Protein AF-A0A2E7LQY3-F1 (afdb_monomer)

Solvent-accessible surface area (backbone atoms only — not comparable to full-atom values): 4648 Å² total; per-residue (Å²): 129,86,57,65,67,60,56,51,50,52,52,47,48,48,67,75,22,84,88,36,40,40,56,28,28,78,84,60,43,91,83,56,77,50,74,87,36,52,44,78,36,46,55,66,53,43,52,62,44,95,65,46,56,74,78,62,67,96,54,52,73,68,53,46,50,50,47,65,80,40,47,66,64,56,36,76,105

Mean predicted aligned error: 4.88 Å

Structure (mmCIF, N/CA/C/O backbone):
data_AF-A0A2E7LQY3-F1
#
_entry.id   AF-A0A2E7LQY3-F1
#
loop_
_atom_site.group_PDB
_atom_site.id
_atom_site.type_symbol
_atom_site.label_atom_id
_atom_site.label_alt_id
_atom_site.label_comp_id
_atom_site.label_asym_id
_atom_site.label_entity_id
_atom_site.label_seq_id
_atom_site.pdbx_PDB_ins_code
_atom_site.Cartn_x
_atom_site.Cartn_y
_atom_site.Cartn_z
_atom_site.occupancy
_atom_site.B_iso_or_equiv
_atom_site.auth_seq_id
_atom_site.auth_comp_id
_atom_site.auth_asym_id
_atom_site.auth_atom_id
_atom_site.pdbx_PDB_model_num
ATOM 1 N N . MET A 1 1 ? -19.397 0.455 7.647 1.00 46.81 1 MET A N 1
ATOM 2 C CA . MET A 1 1 ? -18.479 1.142 8.584 1.00 46.81 1 MET A CA 1
ATOM 3 C C . MET A 1 1 ? -17.195 1.449 7.837 1.00 46.81 1 MET A C 1
ATOM 5 O O . MET A 1 1 ? -16.653 0.530 7.240 1.00 46.81 1 MET A O 1
ATOM 9 N N . LYS A 1 2 ? -16.730 2.704 7.805 1.00 55.38 2 LYS A N 1
ATOM 10 C CA . LYS A 1 2 ? -15.376 2.993 7.308 1.00 55.38 2 LYS A CA 1
ATOM 11 C C . LYS A 1 2 ? -14.390 2.397 8.312 1.00 55.38 2 LYS A C 1
ATOM 13 O O . LYS A 1 2 ? -14.505 2.681 9.497 1.00 55.38 2 LYS A O 1
ATOM 18 N N . ASN A 1 3 ? -13.498 1.530 7.849 1.00 80.50 3 ASN A N 1
ATOM 19 C CA . ASN A 1 3 ? -12.558 0.840 8.718 1.00 80.50 3 ASN A CA 1
ATOM 20 C C . ASN A 1 3 ? -11.404 1.797 9.071 1.00 80.50 3 ASN A C 1
ATOM 22 O O . ASN A 1 3 ? -10.593 2.138 8.209 1.00 80.50 3 ASN A O 1
ATOM 26 N N . GLU A 1 4 ? -11.392 2.308 10.304 1.00 86.38 4 GLU A N 1
ATOM 27 C CA . GLU A 1 4 ? -10.472 3.366 10.755 1.00 86.38 4 GLU A CA 1
ATOM 28 C C . GLU A 1 4 ? -9.000 2.963 10.603 1.00 86.38 4 GLU A C 1
ATOM 30 O O . GLU A 1 4 ? -8.179 3.777 10.176 1.00 86.38 4 GLU A O 1
ATOM 35 N N . THR A 1 5 ? -8.683 1.687 10.837 1.00 88.88 5 THR A N 1
ATOM 36 C CA . THR A 1 5 ? -7.339 1.128 10.649 1.00 88.88 5 THR A CA 1
ATOM 37 C C . THR A 1 5 ? -6.894 1.210 9.189 1.00 88.88 5 THR A C 1
ATOM 39 O O . THR A 1 5 ? -5.793 1.671 8.898 1.00 88.88 5 THR A O 1
ATOM 42 N N . MET A 1 6 ? -7.771 0.849 8.249 1.00 89.69 6 MET A N 1
ATOM 43 C CA . MET A 1 6 ? -7.482 0.922 6.812 1.00 89.69 6 MET A CA 1
ATOM 44 C C . MET A 1 6 ? -7.228 2.367 6.356 1.00 89.69 6 MET A C 1
ATOM 46 O O . MET A 1 6 ? -6.274 2.632 5.627 1.00 89.69 6 MET A O 1
ATOM 50 N N . LEU A 1 7 ? -8.046 3.322 6.816 1.00 88.75 7 LEU A N 1
ATOM 51 C CA . LEU A 1 7 ? -7.845 4.747 6.524 1.00 88.75 7 LEU A CA 1
ATOM 52 C C . LEU A 1 7 ? -6.525 5.270 7.098 1.00 88.75 7 LEU A C 1
ATOM 54 O O . LEU A 1 7 ? -5.831 6.037 6.431 1.00 88.75 7 LEU A O 1
ATOM 58 N N . SER A 1 8 ? -6.172 4.854 8.316 1.00 91.38 8 SER A N 1
ATOM 59 C CA . SER A 1 8 ? -4.891 5.192 8.941 1.00 91.38 8 SER A CA 1
ATOM 60 C C . SER A 1 8 ? -3.708 4.693 8.104 1.00 91.38 8 SER A C 1
ATOM 62 O O . SER A 1 8 ? -2.789 5.462 7.820 1.00 91.38 8 SER A O 1
ATOM 64 N N . ILE A 1 9 ? -3.774 3.449 7.624 1.00 92.62 9 ILE A N 1
ATOM 65 C CA . ILE A 1 9 ? -2.742 2.833 6.781 1.00 92.62 9 ILE A CA 1
ATOM 66 C C . ILE A 1 9 ? -2.612 3.559 5.435 1.00 92.62 9 ILE A C 1
ATOM 68 O O . ILE A 1 9 ? -1.505 3.943 5.058 1.00 92.62 9 ILE A O 1
ATOM 72 N N . PHE A 1 10 ? -3.724 3.855 4.747 1.00 89.75 10 PHE A N 1
ATOM 73 C CA . PHE A 1 10 ? -3.674 4.672 3.529 1.00 89.75 10 PHE A CA 1
ATOM 74 C C . PHE A 1 10 ? -3.016 6.027 3.794 1.00 89.75 10 PHE A C 1
ATOM 76 O O . PHE A 1 10 ? -2.126 6.435 3.051 1.00 89.75 10 PHE A O 1
ATOM 83 N N . ASN A 1 11 ? -3.403 6.712 4.871 1.00 89.31 11 ASN A N 1
ATOM 84 C CA . ASN A 1 11 ? -2.814 8.000 5.229 1.00 89.31 11 ASN A CA 1
ATOM 85 C C . ASN A 1 11 ? -1.308 7.902 5.505 1.00 89.31 11 ASN A C 1
ATOM 87 O O . ASN A 1 11 ? -0.585 8.842 5.178 1.00 89.31 11 ASN A O 1
ATOM 91 N N . LYS A 1 12 ? -0.825 6.796 6.086 1.00 91.19 12 LYS A N 1
ATOM 92 C CA . LYS A 1 12 ? 0.614 6.545 6.245 1.00 91.19 12 LYS A CA 1
ATOM 93 C C . LYS A 1 12 ? 1.303 6.424 4.891 1.00 91.19 12 LYS A C 1
ATOM 95 O O . LYS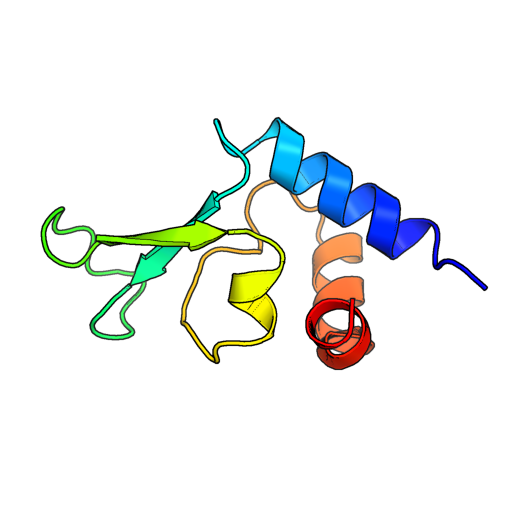 A 1 12 ? 2.226 7.189 4.632 1.00 91.19 12 LYS A O 1
ATOM 100 N N . TRP A 1 13 ? 0.811 5.576 3.991 1.00 90.75 13 TRP A N 1
ATOM 101 C CA . TRP A 1 13 ? 1.409 5.439 2.658 1.00 90.75 13 TRP A CA 1
ATOM 102 C C . TRP A 1 13 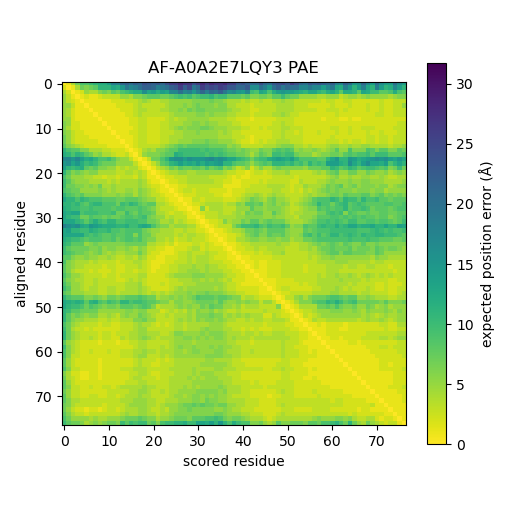? 1.416 6.754 1.870 1.00 90.75 13 TRP A C 1
ATOM 104 O O . TRP A 1 13 ? 2.421 7.093 1.252 1.00 90.75 13 TRP A O 1
ATOM 114 N N . TYR A 1 14 ? 0.340 7.545 1.938 1.00 87.81 14 TYR A N 1
ATOM 115 C CA . TYR A 1 14 ? 0.291 8.864 1.295 1.00 87.81 14 TYR A CA 1
ATOM 116 C C . TYR A 1 14 ? 1.265 9.887 1.904 1.00 87.81 14 TYR A C 1
ATOM 118 O O . TYR A 1 14 ? 1.641 10.835 1.216 1.00 87.81 14 TYR A O 1
ATOM 126 N N . LYS A 1 15 ? 1.673 9.726 3.171 1.00 85.25 15 LYS A N 1
ATOM 127 C CA . LYS A 1 15 ? 2.709 10.560 3.803 1.00 85.25 15 LYS A CA 1
ATOM 128 C C . LYS A 1 15 ? 4.118 10.120 3.413 1.00 85.25 15 LYS A C 1
ATOM 130 O O . LYS A 1 15 ? 4.951 10.978 3.137 1.00 85.25 15 LYS A O 1
ATOM 135 N N . GLU A 1 16 ? 4.369 8.814 3.386 1.00 79.62 16 GLU A N 1
ATOM 136 C CA . GLU A 1 16 ? 5.689 8.236 3.097 1.00 79.62 16 GLU A CA 1
ATOM 137 C C . GLU A 1 16 ? 6.050 8.310 1.606 1.00 79.62 16 GLU A C 1
ATOM 139 O O . GLU A 1 16 ? 7.207 8.521 1.238 1.00 79.62 16 GLU A O 1
ATOM 144 N N . HIS A 1 17 ? 5.063 8.194 0.716 1.00 76.00 17 HIS A N 1
ATOM 145 C CA . HIS A 1 17 ? 5.289 8.268 -0.720 1.00 76.00 17 HIS A CA 1
ATOM 146 C C . HIS A 1 17 ? 4.965 9.660 -1.250 1.00 76.00 17 HIS A C 1
ATOM 148 O O . HIS A 1 17 ? 3.800 10.035 -1.408 1.00 76.00 17 HIS A O 1
ATOM 154 N N . ARG A 1 18 ? 6.015 10.426 -1.585 1.00 61.03 18 ARG A N 1
ATOM 155 C CA . ARG A 1 18 ? 5.892 11.674 -2.354 1.00 61.03 18 ARG A CA 1
ATOM 156 C C . ARG A 1 18 ? 4.997 11.397 -3.565 1.00 61.03 18 ARG A C 1
ATOM 158 O O . ARG A 1 18 ? 5.349 10.593 -4.419 1.00 61.03 18 ARG A O 1
ATOM 165 N N . HIS A 1 19 ? 3.846 12.066 -3.615 1.00 70.94 19 HIS A N 1
ATOM 166 C CA . HIS A 1 19 ? 2.820 11.964 -4.664 1.00 70.94 19 HIS A CA 1
ATOM 167 C C . HIS A 1 19 ? 1.839 10.784 -4.574 1.00 70.94 19 HIS A C 1
ATOM 169 O O . HIS A 1 19 ? 1.016 10.645 -5.471 1.00 70.94 19 HIS A O 1
ATOM 175 N N . GLY A 1 20 ? 1.850 9.966 -3.518 1.00 80.31 20 GLY A N 1
ATOM 176 C CA . GLY A 1 20 ? 0.810 8.948 -3.313 1.00 80.31 20 GLY A CA 1
ATOM 177 C C . GLY A 1 20 ? 0.870 7.760 -4.278 1.00 80.31 20 GLY A C 1
ATOM 178 O O . GLY A 1 20 ? -0.170 7.209 -4.649 1.00 80.31 20 GLY A O 1
ATOM 179 N N . HIS A 1 21 ? 2.079 7.387 -4.696 1.00 87.69 21 HIS A N 1
ATOM 180 C CA . HIS A 1 21 ? 2.338 6.259 -5.586 1.00 87.69 21 HIS A CA 1
ATOM 181 C C . HIS A 1 21 ? 3.218 5.218 -4.897 1.00 87.69 21 HIS A C 1
ATOM 183 O O . HIS A 1 21 ? 4.175 5.580 -4.218 1.00 87.69 21 HIS A O 1
ATOM 189 N N . PHE A 1 22 ? 2.945 3.938 -5.133 1.00 89.06 22 PHE A N 1
ATOM 190 C CA . PHE A 1 22 ? 3.907 2.878 -4.860 1.00 89.06 22 PHE A CA 1
ATOM 191 C C . PHE A 1 22 ? 4.850 2.677 -6.040 1.00 89.06 22 PHE A C 1
ATOM 193 O O . PHE A 1 22 ? 4.480 2.858 -7.205 1.00 89.06 22 PHE A O 1
ATOM 200 N N . THR A 1 23 ? 6.052 2.222 -5.712 1.00 86.94 23 THR A N 1
ATOM 201 C CA . THR A 1 23 ? 6.993 1.631 -6.659 1.00 86.94 23 THR A CA 1
ATOM 202 C C . THR A 1 23 ? 6.571 0.186 -6.919 1.00 86.94 23 THR A C 1
ATOM 204 O O . THR A 1 23 ? 6.484 -0.603 -5.977 1.00 86.94 23 THR A O 1
ATOM 207 N N . TYR A 1 24 ? 6.313 -0.168 -8.177 1.00 88.31 24 TYR A N 1
ATOM 208 C CA . TYR A 1 24 ? 6.105 -1.555 -8.595 1.00 88.31 24 TYR A CA 1
ATOM 209 C C . TYR A 1 24 ? 7.234 -2.024 -9.515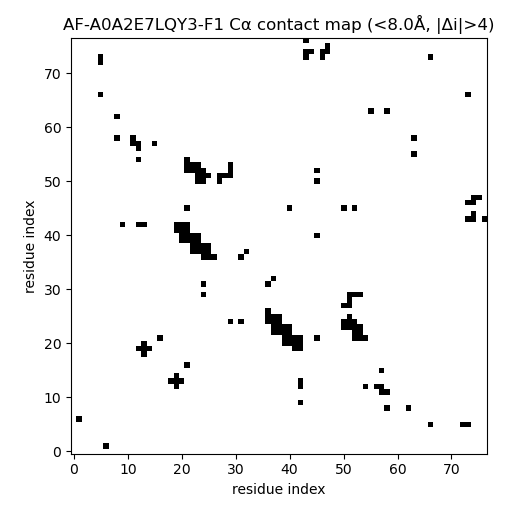 1.00 88.31 24 TYR A C 1
ATOM 211 O O . TYR A 1 24 ? 7.883 -1.217 -10.186 1.00 88.31 24 TYR A O 1
ATOM 219 N N . TYR A 1 25 ? 7.437 -3.336 -9.556 1.00 87.69 25 TYR A N 1
ATOM 220 C CA . TYR A 1 25 ? 8.520 -3.980 -10.294 1.00 87.69 25 TYR A CA 1
ATOM 221 C C . TYR A 1 25 ? 7.932 -4.692 -11.511 1.00 87.69 25 TYR A C 1
ATOM 223 O O . TYR A 1 25 ? 7.075 -5.566 -11.368 1.00 87.69 25 TYR A O 1
ATOM 231 N N . LYS A 1 26 ? 8.329 -4.269 -12.719 1.00 86.06 26 LYS A N 1
ATOM 232 C CA . LYS A 1 26 ? 7.720 -4.720 -13.987 1.00 86.06 26 LYS A CA 1
ATOM 233 C C . LYS A 1 26 ? 7.955 -6.202 -14.262 1.00 86.06 26 LYS A C 1
ATOM 235 O O . LYS A 1 26 ? 7.099 -6.842 -14.867 1.00 86.06 26 LYS A O 1
ATOM 240 N N . ASP A 1 27 ? 9.093 -6.731 -13.834 1.00 87.38 27 ASP A N 1
ATOM 241 C CA . ASP A 1 27 ? 9.455 -8.147 -13.940 1.00 87.38 27 ASP A CA 1
ATOM 242 C C . ASP A 1 27 ? 8.940 -9.012 -12.776 1.00 87.38 27 ASP A C 1
ATOM 244 O O . ASP A 1 27 ? 9.055 -10.236 -12.822 1.00 87.38 27 ASP A O 1
ATOM 248 N N . GLY A 1 28 ? 8.354 -8.391 -11.749 1.00 81.94 28 GLY A N 1
ATOM 249 C CA . GLY A 1 28 ? 7.898 -9.068 -10.541 1.00 81.94 28 GLY A CA 1
ATOM 250 C C . GLY A 1 28 ? 9.001 -9.414 -9.534 1.00 81.94 28 GLY A C 1
ATOM 251 O O . GLY A 1 28 ? 8.711 -10.079 -8.540 1.00 81.94 28 GLY A O 1
ATOM 252 N N . ASP A 1 29 ? 10.240 -8.964 -9.739 1.00 81.69 29 ASP A N 1
ATOM 253 C CA . ASP A 1 29 ? 11.343 -9.173 -8.803 1.00 81.69 29 ASP A CA 1
ATOM 254 C C . ASP A 1 29 ? 11.660 -7.890 -8.020 1.00 81.69 29 ASP A C 1
ATOM 256 O O . ASP A 1 29 ? 12.269 -6.950 -8.528 1.00 81.69 29 ASP A O 1
ATOM 260 N N . LEU A 1 30 ? 11.301 -7.887 -6.730 1.00 80.62 30 LEU A N 1
ATOM 261 C CA . LEU A 1 30 ? 11.603 -6.805 -5.778 1.00 80.62 30 LEU A CA 1
ATOM 262 C C . LEU A 1 30 ? 13.109 -6.537 -5.616 1.00 80.62 30 LEU A C 1
ATOM 264 O O . LEU A 1 30 ? 13.489 -5.489 -5.098 1.00 80.62 30 LEU A O 1
ATOM 268 N N . ARG A 1 31 ? 13.967 -7.489 -5.999 1.00 83.12 31 ARG A N 1
ATOM 269 C CA . ARG A 1 31 ? 15.428 -7.371 -5.897 1.00 83.12 31 ARG A CA 1
ATOM 270 C C . ARG A 1 31 ? 16.053 -6.695 -7.111 1.00 83.12 31 ARG A C 1
ATOM 272 O O . ARG A 1 31 ? 17.209 -6.295 -7.024 1.00 83.12 31 ARG A O 1
ATOM 279 N N . ASN A 1 32 ? 15.324 -6.586 -8.221 1.00 81.81 32 ASN A N 1
ATOM 280 C CA . ASN A 1 32 ? 15.803 -5.921 -9.422 1.00 81.81 32 ASN A CA 1
ATOM 281 C C . ASN A 1 32 ? 15.485 -4.422 -9.352 1.00 81.81 32 ASN A C 1
ATOM 283 O O . ASN A 1 32 ? 14.422 -3.965 -9.780 1.00 81.81 32 ASN A O 1
ATOM 287 N N . ASP A 1 33 ? 16.429 -3.664 -8.801 1.00 76.19 33 ASP A N 1
ATOM 288 C CA . ASP A 1 33 ? 16.352 -2.218 -8.598 1.00 76.19 33 ASP A CA 1
ATOM 289 C C . ASP A 1 33 ? 16.810 -1.393 -9.815 1.00 76.19 33 ASP A C 1
ATOM 291 O O . ASP A 1 33 ? 16.979 -0.175 -9.709 1.00 76.19 33 ASP A O 1
ATOM 295 N N . ASP A 1 34 ? 16.957 -2.015 -10.996 1.00 87.31 34 ASP A N 1
ATOM 296 C CA . ASP A 1 34 ? 17.205 -1.272 -12.229 1.00 87.31 34 ASP A CA 1
ATOM 297 C C . ASP A 1 34 ? 16.081 -0.240 -12.435 1.00 87.31 34 ASP A C 1
ATOM 299 O O . ASP A 1 34 ? 14.897 -0.570 -12.529 1.00 87.31 34 ASP A O 1
ATOM 303 N N . HIS A 1 35 ? 16.453 1.036 -12.559 1.00 83.25 35 HIS A N 1
ATOM 304 C CA . HIS A 1 35 ? 15.547 2.144 -12.874 1.00 83.25 35 HIS A CA 1
ATOM 305 C C . HIS A 1 35 ? 14.598 1.867 -14.054 1.00 83.25 35 HIS A C 1
ATOM 307 O O . HIS A 1 35 ? 13.494 2.410 -14.096 1.00 83.25 35 HIS A O 1
ATOM 313 N N . LYS A 1 36 ? 14.993 1.022 -15.014 1.00 87.69 36 LYS A N 1
ATOM 314 C CA . LYS A 1 36 ? 14.133 0.607 -16.134 1.00 87.69 36 LYS A CA 1
ATOM 315 C C . LYS A 1 36 ? 13.044 -0.378 -15.713 1.00 87.69 36 LYS A C 1
ATOM 317 O O . LYS A 1 36 ? 11.971 -0.381 -16.327 1.00 87.69 36 LYS A O 1
ATOM 322 N N . ASN A 1 37 ? 13.304 -1.187 -14.691 1.00 85.62 37 ASN A N 1
ATOM 323 C CA . ASN A 1 37 ? 12.375 -2.155 -14.116 1.00 85.62 37 ASN A CA 1
ATOM 324 C C . ASN A 1 37 ? 11.363 -1.511 -13.154 1.00 85.62 37 ASN A C 1
ATOM 326 O O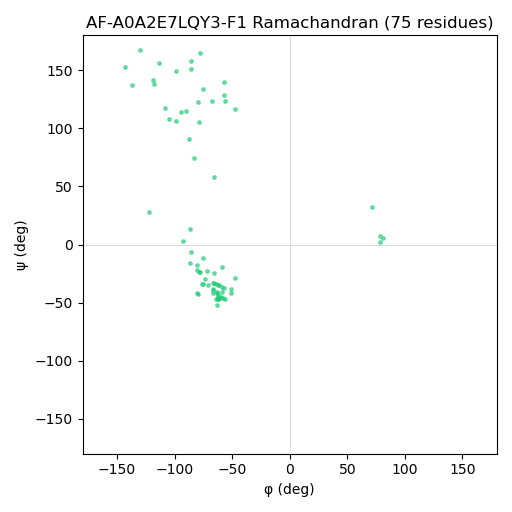 . ASN A 1 37 ? 10.264 -2.028 -12.961 1.00 85.62 37 ASN A O 1
ATOM 330 N N . ILE A 1 38 ? 11.696 -0.340 -12.616 1.00 87.00 38 ILE A N 1
ATOM 331 C CA . ILE A 1 38 ? 10.828 0.414 -11.718 1.00 87.00 38 ILE A CA 1
ATOM 332 C C . ILE A 1 38 ? 9.688 1.096 -12.493 1.00 87.00 38 ILE A C 1
ATOM 334 O O . ILE A 1 38 ? 9.874 1.719 -13.545 1.00 87.00 38 ILE A O 1
ATOM 338 N N . GLY A 1 39 ? 8.473 0.972 -11.966 1.00 86.69 39 GLY A N 1
ATOM 339 C CA . GLY A 1 39 ? 7.305 1.743 -12.368 1.00 86.69 39 GLY A CA 1
ATOM 340 C C . GLY A 1 39 ? 6.590 2.349 -11.163 1.00 86.69 39 GLY A C 1
ATO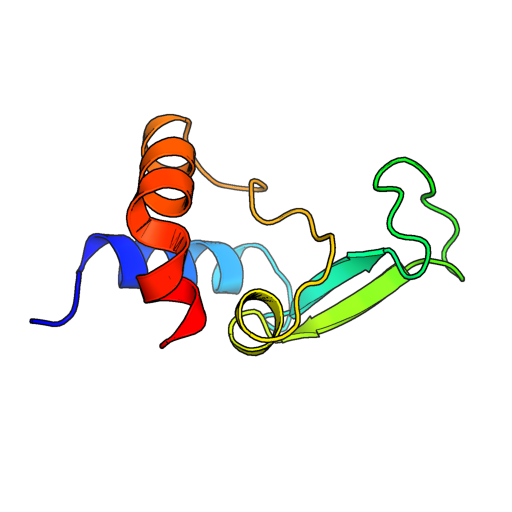M 341 O O . GLY A 1 39 ? 6.842 1.977 -10.020 1.00 86.69 39 GLY A O 1
ATOM 342 N N . PHE A 1 40 ? 5.674 3.278 -11.429 1.00 88.12 40 PHE A N 1
ATOM 343 C CA . PHE A 1 40 ? 4.866 3.931 -10.401 1.00 88.12 40 PHE A CA 1
ATOM 344 C C . PHE A 1 40 ? 3.390 3.632 -10.627 1.00 88.12 40 PHE A C 1
ATOM 346 O O . PHE A 1 40 ? 2.909 3.656 -11.762 1.00 88.12 40 PHE A O 1
ATOM 353 N N . VAL A 1 41 ? 2.675 3.352 -9.546 1.00 88.25 41 VAL A N 1
ATOM 354 C CA . VAL A 1 41 ? 1.231 3.116 -9.558 1.00 88.25 41 VAL A CA 1
ATOM 355 C C . VAL A 1 41 ? 0.608 3.848 -8.380 1.00 88.25 41 VAL A C 1
ATOM 357 O O . VAL A 1 41 ? 1.169 3.848 -7.288 1.00 88.25 41 VAL A O 1
ATOM 360 N N . GLU A 1 42 ? -0.533 4.501 -8.587 1.00 88.75 42 GLU A N 1
ATOM 361 C CA . GLU A 1 42 ? -1.256 5.130 -7.482 1.00 88.75 42 GLU A CA 1
ATOM 362 C C . GLU A 1 42 ? -1.584 4.099 -6.399 1.00 88.75 42 GLU A C 1
ATOM 364 O O . GLU A 1 42 ? -1.991 2.978 -6.707 1.00 88.75 42 GLU A O 1
ATOM 369 N N . ILE A 1 43 ? -1.456 4.489 -5.128 1.00 87.69 43 ILE A N 1
ATOM 370 C CA . ILE A 1 43 ? -1.634 3.591 -3.976 1.00 87.69 43 ILE A CA 1
ATOM 371 C C . ILE A 1 43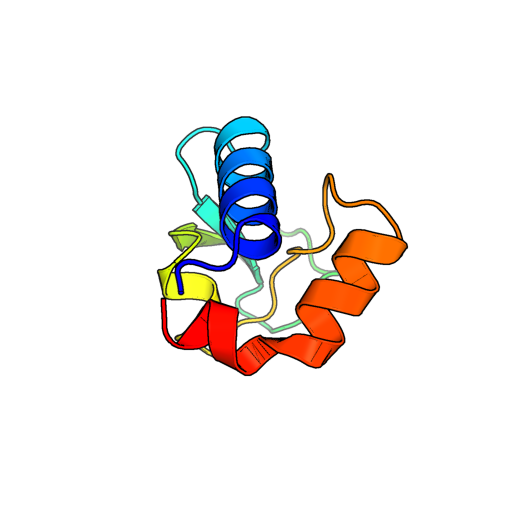 ? -2.953 2.801 -4.045 1.00 87.69 43 ILE A C 1
ATOM 373 O O . ILE A 1 43 ? -2.961 1.603 -3.785 1.00 87.69 43 ILE A O 1
ATOM 377 N N . ARG A 1 44 ? -4.063 3.438 -4.442 1.00 84.56 44 ARG A N 1
ATOM 378 C CA . ARG A 1 44 ? -5.376 2.773 -4.572 1.00 84.56 44 ARG A CA 1
ATOM 379 C C . ARG A 1 44 ? -5.451 1.808 -5.752 1.00 84.56 44 ARG A C 1
ATOM 381 O O . ARG A 1 44 ? -6.109 0.779 -5.678 1.00 84.56 44 ARG A O 1
ATOM 388 N N . GLU A 1 45 ? -4.775 2.136 -6.845 1.00 87.56 45 GLU A N 1
ATOM 389 C CA . GLU A 1 45 ? -4.768 1.305 -8.048 1.00 87.56 45 GLU A CA 1
ATOM 390 C C . GLU A 1 45 ? -3.824 0.106 -7.907 1.00 87.56 45 G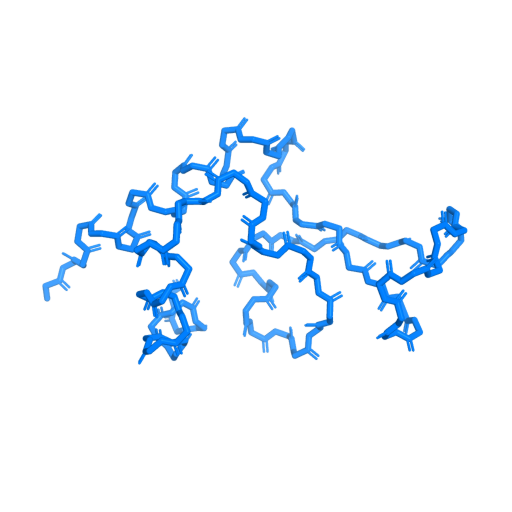LU A C 1
ATOM 392 O O . GLU A 1 45 ? -4.029 -0.919 -8.557 1.00 87.56 45 GLU A O 1
ATOM 397 N N . ALA A 1 46 ? -2.824 0.206 -7.030 1.00 88.25 46 ALA A N 1
ATOM 398 C CA . ALA A 1 46 ? -1.853 -0.849 -6.772 1.00 88.25 46 ALA A CA 1
ATOM 399 C C . ALA A 1 46 ? -2.477 -2.113 -6.171 1.00 88.25 46 ALA A C 1
ATOM 401 O O . ALA A 1 46 ? -2.040 -3.207 -6.489 1.00 88.25 46 ALA A O 1
ATOM 402 N N . PHE A 1 47 ? -3.518 -1.993 -5.343 1.00 86.31 47 PHE A N 1
ATOM 403 C CA . PHE A 1 47 ? -4.201 -3.167 -4.786 1.00 86.31 47 PHE A CA 1
ATOM 404 C C . PHE A 1 47 ? -5.155 -3.831 -5.788 1.00 86.31 47 PHE A C 1
ATOM 406 O O . PHE A 1 47 ? -5.433 -5.025 -5.678 1.00 86.31 47 PHE A O 1
ATOM 413 N N . LYS A 1 48 ? -5.639 -3.079 -6.785 1.00 88.00 48 LYS A N 1
ATOM 414 C CA . LYS A 1 48 ? -6.539 -3.577 -7.843 1.00 88.00 48 LYS A CA 1
ATOM 415 C C . LYS A 1 48 ? -5.787 -4.314 -8.937 1.00 88.00 48 LYS A C 1
ATOM 417 O O . LYS A 1 48 ? -6.247 -5.331 -9.454 1.00 88.00 48 LYS A O 1
ATOM 422 N N . LYS A 1 49 ? -4.638 -3.771 -9.323 1.00 78.81 49 LYS A N 1
ATOM 423 C CA . LYS A 1 49 ? -3.753 -4.355 -10.324 1.00 78.81 49 LYS A CA 1
ATOM 424 C C . LYS A 1 49 ? -2.794 -5.246 -9.562 1.00 78.81 49 LYS A C 1
ATOM 426 O O . LYS A 1 49 ? -2.057 -4.729 -8.748 1.00 78.81 49 LYS A O 1
ATOM 431 N N . ASN A 1 50 ? -2.833 -6.557 -9.781 1.00 71.94 50 ASN A N 1
ATOM 432 C CA . ASN A 1 50 ? -2.067 -7.568 -9.038 1.00 71.94 50 ASN A CA 1
ATOM 433 C C . ASN A 1 50 ? -0.537 -7.452 -9.264 1.00 71.94 50 ASN A C 1
ATOM 435 O O . ASN A 1 50 ? 0.101 -8.356 -9.798 1.00 71.94 50 ASN A O 1
ATOM 439 N N . PHE A 1 51 ? 0.030 -6.290 -8.950 1.00 81.44 51 PHE A N 1
ATOM 440 C CA . PHE A 1 51 ? 1.423 -5.924 -9.105 1.00 81.44 51 PHE A CA 1
ATOM 441 C C . PHE A 1 51 ? 2.218 -6.369 -7.886 1.00 81.44 51 PHE A C 1
ATOM 443 O O . PHE A 1 51 ? 1.689 -6.515 -6.785 1.00 81.44 51 PHE A O 1
ATOM 450 N N . ILE A 1 52 ? 3.523 -6.512 -8.080 1.00 83.50 52 ILE A N 1
ATOM 451 C CA . ILE A 1 52 ? 4.470 -6.685 -6.987 1.00 83.50 52 ILE A CA 1
ATOM 452 C C . ILE A 1 52 ? 5.025 -5.301 -6.642 1.00 83.50 52 ILE A C 1
ATOM 454 O O . ILE A 1 52 ? 5.685 -4.665 -7.466 1.00 83.50 52 ILE A O 1
ATOM 458 N N . PHE A 1 53 ? 4.705 -4.820 -5.440 1.00 85.69 53 PHE A N 1
ATOM 459 C CA . PHE A 1 53 ? 5.093 -3.510 -4.913 1.00 85.69 53 PHE A CA 1
ATOM 460 C C . PHE A 1 53 ? 5.397 -3.596 -3.414 1.00 85.69 53 PHE A C 1
ATOM 462 O O . PHE A 1 53 ? 4.860 -4.457 -2.710 1.00 85.69 53 PHE A O 1
ATOM 469 N N . ASP A 1 54 ? 6.259 -2.706 -2.921 1.00 84.38 54 ASP A N 1
ATOM 470 C CA . ASP A 1 54 ? 6.655 -2.675 -1.508 1.00 84.38 54 ASP A CA 1
ATOM 471 C C . ASP A 1 54 ? 5.639 -1.909 -0.644 1.00 84.38 54 ASP A C 1
ATOM 473 O O . ASP A 1 54 ? 5.858 -0.779 -0.214 1.00 84.38 54 ASP A O 1
ATOM 477 N N . TRP A 1 55 ? 4.490 -2.534 -0.390 1.00 89.00 55 TRP A N 1
ATOM 478 C CA . TRP A 1 55 ? 3.433 -1.972 0.459 1.00 89.00 55 TRP A CA 1
ATOM 479 C C . TRP A 1 55 ? 3.744 -2.027 1.958 1.00 89.00 55 TRP A C 1
ATOM 481 O O . TRP A 1 55 ? 3.030 -1.426 2.761 1.00 89.00 55 TRP A O 1
ATOM 491 N N . LYS A 1 56 ? 4.780 -2.766 2.367 1.00 90.69 56 LYS A N 1
ATOM 492 C CA . LYS A 1 56 ? 5.133 -2.942 3.784 1.00 90.69 56 LYS A CA 1
ATOM 493 C C . LYS A 1 56 ? 5.919 -1.754 4.330 1.00 90.69 56 LYS A C 1
ATOM 495 O O . LYS A 1 56 ? 5.999 -1.586 5.547 1.00 90.69 56 LYS A O 1
ATOM 500 N N . PHE A 1 57 ? 6.492 -0.937 3.449 1.00 86.75 57 PHE A N 1
ATOM 501 C CA . PHE A 1 57 ? 7.277 0.225 3.832 1.00 86.75 57 PHE A CA 1
ATOM 502 C C . PHE A 1 57 ? 6.472 1.193 4.717 1.00 86.75 57 PHE A C 1
ATOM 504 O O . PHE A 1 57 ? 5.355 1.590 4.385 1.00 86.75 57 PHE A O 1
ATOM 511 N N . GLY A 1 58 ? 7.049 1.568 5.863 1.00 85.31 58 GLY A N 1
ATOM 512 C CA . GLY A 1 58 ? 6.433 2.494 6.821 1.00 85.31 58 GLY A CA 1
ATOM 513 C C . GLY A 1 58 ? 5.346 1.895 7.729 1.00 85.31 58 GLY A C 1
ATOM 514 O O . GLY A 1 58 ? 4.775 2.627 8.541 1.00 85.31 58 GLY A O 1
ATOM 515 N N . LEU A 1 59 ? 5.063 0.590 7.634 1.00 91.69 59 LEU A N 1
ATOM 516 C CA . LEU A 1 59 ? 4.080 -0.097 8.479 1.00 91.69 59 LEU A CA 1
ATOM 517 C C . LEU A 1 59 ? 4.724 -0.855 9.646 1.00 91.69 59 LEU A C 1
ATOM 519 O O . LEU A 1 59 ? 5.841 -1.364 9.545 1.00 91.69 59 LEU A O 1
ATOM 523 N N . THR A 1 60 ? 3.996 -0.962 10.758 1.00 94.19 60 THR A N 1
ATOM 524 C CA . THR A 1 60 ? 4.365 -1.852 11.871 1.00 94.19 60 THR A CA 1
ATOM 525 C C . THR A 1 60 ? 4.015 -3.308 11.551 1.00 94.19 60 THR A C 1
ATOM 527 O O . THR A 1 60 ? 3.212 -3.588 10.662 1.00 94.19 60 THR A O 1
ATOM 530 N N . SER A 1 61 ? 4.561 -4.265 12.309 1.00 94.81 61 SER A N 1
ATOM 531 C CA . SER A 1 61 ? 4.221 -5.688 12.148 1.00 94.81 61 SER A CA 1
ATOM 532 C C . SER A 1 61 ? 2.720 -5.967 12.296 1.00 94.81 61 SER A C 1
ATOM 534 O O . SER A 1 61 ? 2.178 -6.790 11.567 1.00 94.81 61 SER A O 1
ATOM 536 N N . GLU A 1 62 ? 2.040 -5.266 13.206 1.00 94.81 62 GLU A N 1
ATOM 537 C CA . GLU A 1 62 ? 0.590 -5.387 13.411 1.00 94.81 62 GLU A CA 1
ATOM 538 C C . GLU A 1 62 ? -0.195 -4.875 12.200 1.00 94.81 62 GLU A C 1
ATOM 540 O O . GLU A 1 62 ? -1.141 -5.519 11.753 1.00 94.81 62 GLU A O 1
ATOM 545 N N . GLU A 1 63 ? 0.228 -3.747 11.623 1.00 94.19 63 GLU A N 1
ATOM 546 C CA . GLU A 1 63 ? -0.376 -3.189 10.412 1.00 94.19 63 GLU A CA 1
ATOM 547 C C . GLU A 1 63 ? -0.131 -4.087 9.198 1.00 94.19 63 GLU A C 1
ATOM 549 O O . GLU A 1 63 ? -1.036 -4.282 8.391 1.00 94.19 63 GLU A O 1
ATOM 554 N N . ILE A 1 64 ? 1.058 -4.689 9.087 1.00 94.31 64 ILE A N 1
ATOM 555 C CA . ILE A 1 64 ? 1.374 -5.653 8.027 1.00 94.31 64 ILE A CA 1
ATOM 556 C C . ILE A 1 64 ? 0.463 -6.878 8.120 1.00 94.31 64 ILE A C 1
ATOM 558 O O . ILE A 1 64 ? -0.097 -7.297 7.102 1.00 94.31 64 ILE A O 1
ATOM 562 N N . SER A 1 65 ? 0.285 -7.439 9.319 1.00 95.31 65 SER A N 1
ATOM 563 C CA . SER A 1 65 ? -0.655 -8.545 9.532 1.00 95.31 65 SER A CA 1
ATOM 564 C C . SER A 1 65 ? -2.076 -8.122 9.176 1.00 95.31 65 SER A C 1
ATOM 566 O O . SER A 1 65 ? -2.741 -8.802 8.404 1.00 95.31 65 SER A O 1
ATOM 568 N N . TYR A 1 66 ? -2.504 -6.941 9.625 1.00 94.12 66 TYR A N 1
ATOM 569 C CA . TYR A 1 66 ? -3.829 -6.416 9.322 1.00 94.12 66 TYR A CA 1
ATOM 570 C C . TYR A 1 66 ? -4.087 -6.277 7.811 1.00 94.12 66 TYR A C 1
ATOM 572 O O . TYR A 1 66 ? -5.142 -6.696 7.336 1.00 94.12 66 TYR A O 1
ATOM 580 N N . VAL A 1 67 ? -3.140 -5.722 7.042 1.00 93.06 67 VAL A N 1
ATOM 581 C CA . VAL A 1 67 ? -3.249 -5.620 5.573 1.00 93.06 67 VAL A CA 1
ATOM 582 C C . VAL A 1 67 ? -3.300 -7.002 4.930 1.00 93.06 67 VAL A C 1
ATOM 584 O O . VAL A 1 67 ? -4.098 -7.216 4.022 1.00 93.06 67 VAL A O 1
ATOM 587 N N . THR A 1 68 ? -2.482 -7.941 5.409 1.00 92.69 68 THR A N 1
ATOM 588 C CA . THR A 1 68 ? -2.440 -9.317 4.890 1.00 92.69 68 THR A CA 1
ATOM 589 C C . THR A 1 68 ? -3.777 -10.028 5.102 1.00 92.69 68 THR A C 1
ATOM 591 O O . THR A 1 68 ? -4.327 -10.592 4.159 1.00 92.69 68 THR A O 1
ATOM 594 N N . ASP A 1 69 ? -4.335 -9.935 6.310 1.00 94.88 69 ASP A N 1
ATOM 595 C CA . ASP A 1 69 ? -5.587 -10.595 6.693 1.00 94.88 69 ASP A CA 1
ATOM 596 C C . ASP A 1 69 ? -6.818 -9.954 6.032 1.00 94.88 69 ASP A C 1
ATOM 598 O O . ASP A 1 69 ? -7.859 -10.592 5.894 1.00 94.88 69 ASP A O 1
ATOM 602 N N . ASN A 1 70 ? -6.708 -8.688 5.616 1.00 92.50 70 ASN A N 1
ATOM 603 C CA . ASN A 1 70 ? -7.812 -7.897 5.073 1.00 92.50 70 ASN A CA 1
ATOM 604 C C . ASN A 1 70 ? -7.523 -7.373 3.659 1.00 92.50 70 ASN A C 1
ATOM 606 O O . ASN A 1 70 ? -8.049 -6.326 3.279 1.00 92.50 70 ASN A O 1
ATOM 610 N N . TRP A 1 71 ? -6.698 -8.079 2.877 1.00 89.31 71 TRP A N 1
ATOM 611 C CA . TRP A 1 71 ? -6.221 -7.623 1.562 1.00 89.31 71 TRP A CA 1
ATOM 612 C C . TRP A 1 71 ? -7.353 -7.165 0.633 1.00 89.31 71 TRP A C 1
ATOM 614 O O . TRP A 1 71 ? -7.238 -6.156 -0.064 1.00 89.31 71 TRP A O 1
ATOM 624 N N . GLU A 1 72 ? -8.486 -7.868 0.669 1.00 88.50 72 GLU A N 1
ATOM 625 C CA . GLU A 1 72 ? -9.660 -7.549 -0.146 1.00 88.50 72 GLU A CA 1
ATOM 626 C C . GLU A 1 72 ? -10.244 -6.167 0.164 1.00 88.50 72 GLU A C 1
ATOM 628 O O . GLU A 1 72 ? -10.654 -5.461 -0.751 1.00 88.50 72 GLU A O 1
ATOM 633 N N . TYR A 1 73 ? -10.201 -5.715 1.422 1.00 88.50 73 TYR A N 1
ATOM 634 C CA . TYR A 1 73 ? -10.689 -4.381 1.786 1.00 88.50 73 TYR A CA 1
ATOM 635 C C . TYR A 1 73 ? -9.841 -3.269 1.172 1.00 88.50 73 TYR A C 1
ATOM 637 O O . TYR A 1 73 ? -10.374 -2.217 0.831 1.00 88.50 73 TYR A O 1
ATOM 645 N N . PHE A 1 74 ? -8.537 -3.497 1.009 1.00 88.31 74 PHE A N 1
ATOM 646 C CA . PHE A 1 74 ? -7.644 -2.540 0.357 1.00 88.31 74 PHE A CA 1
ATOM 647 C C . PHE A 1 74 ? -7.817 -2.543 -1.163 1.00 88.31 74 PHE A C 1
ATOM 649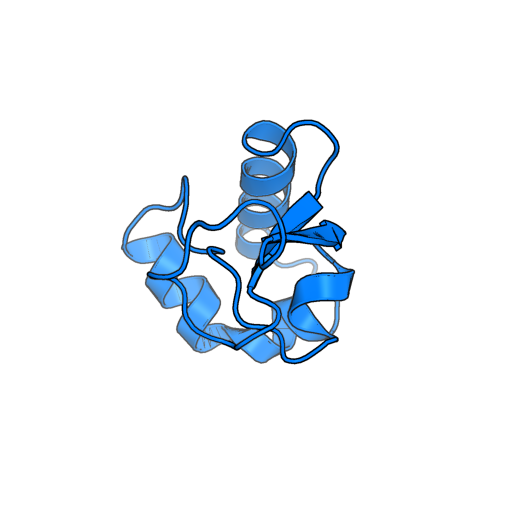 O O . PHE A 1 74 ? -7.710 -1.490 -1.788 1.00 88.31 74 PHE A O 1
ATOM 656 N N . ARG A 1 75 ? -8.117 -3.707 -1.750 1.00 86.19 75 ARG A N 1
ATOM 657 C CA . ARG A 1 75 ? -8.432 -3.854 -3.179 1.00 86.19 75 ARG A CA 1
ATOM 658 C C . ARG A 1 75 ? -9.740 -3.1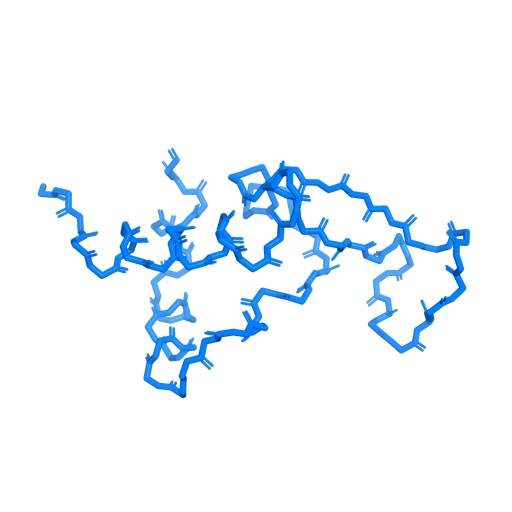61 -3.563 1.00 86.19 75 ARG A C 1
ATOM 660 O O . ARG A 1 75 ? -9.808 -2.558 -4.632 1.00 86.19 75 ARG A O 1
ATOM 667 N N . ASP A 1 76 ? -10.750 -3.241 -2.702 1.00 84.19 76 ASP A N 1
ATOM 668 C CA . ASP A 1 76 ? -12.114 -2.799 -3.010 1.00 84.19 76 ASP A CA 1
ATOM 669 C C . ASP A 1 76 ? -12.401 -1.329 -2.598 1.00 84.19 76 ASP A C 1
ATOM 671 O O . ASP A 1 76 ? -13.527 -0.853 -2.764 1.00 84.19 76 ASP A O 1
ATOM 675 N N . TYR A 1 77 ? -11.401 -0.604 -2.071 1.00 76.94 77 TYR A N 1
ATOM 676 C CA . TYR A 1 77 ? -11.478 0.811 -1.651 1.00 76.94 77 TYR A CA 1
ATOM 677 C C . TYR A 1 77 ? -11.225 1.823 -2.788 1.00 76.94 77 TYR A C 1
ATOM 679 O O . TYR A 1 77 ? -11.869 2.902 -2.767 1.00 76.94 77 TYR A O 1
#

Radius of gyration: 12.46 Å; Cα contacts (8 Å, |Δi|>4): 84; chains: 1; bounding box: 36×23×30 Å

Foldseek 3Di:
DPDVLLVVLQVQQPVVDDPQWWWFFQVQDPPPPPPVRTDIDHQLVPLQPVTRTDSCPRDDPVSVVVCVVPSVVSNVD

Secondary structure (DSSP, 8-state):
---HHHHHHHHHHHHHSTTSEEEEETTS-TT---TTTEEEEEHHHHHHTT--B-TTTT--HHHHHHHHHTHHHHH--

pLDDT: mean 85.61, std 8.17, range [46.81, 95.31]

Sequence (77 aa):
MKNETMLSIFNKWYKEHRHGHFTYYKDGDLRNDDHKNIGFVEIREAFKKNFIFDWKFGLTSEEISYVTDNWEYFRDY